Protein AF-A0A2D6A9I4-F1 (afdb_monomer)

Mean predicted aligned error: 6.44 Å

Sequence (160 aa):
MAIVLLAALHLPACEGSAQENLIALERSMMQVSSRTERSAPVIEVQHILVAVKSQRMQDGLSQQAAKALAADLLARIKDDGDFIALMKEHSKDPGSKNGGSYTMHDPKKGGEAPPGAQPRSGMVAAFGDVGWRLDVGDYGVSNYNQTSSPFGYHIIKRVR

Secondary structure (DSSP, 8-state):
------------HHHHHHHHHHHHHHHHHHHHHHSPPP--SEEEEEEEEEEBPSSS-TTPBPHHHHHHHHHHHHHHHHTT--HHHHHHHH---TTTTTT--EEEE-GGG-SPPPTTPEEGGGS-HHHHHHHTTSPTT-EEEEPPBTTTBTTEEEEEEE--

pLDDT: mean 90.09, std 14.27, range [38.88, 98.5]

Radius of gyration: 18.89 Å; Cα contacts (8 Å, |Δi|>4): 285; chains: 1; bounding box: 46×39×73 Å

Structure (mmCIF, N/CA/C/O backbone):
data_AF-A0A2D6A9I4-F1
#
_entry.id   AF-A0A2D6A9I4-F1
#
loop_
_atom_site.group_PDB
_atom_site.id
_atom_site.type_symbol
_atom_site.label_atom_id
_atom_site.label_alt_id
_atom_site.label_comp_id
_atom_site.label_asym_id
_atom_site.label_entity_id
_atom_site.label_seq_id
_atom_site.pdbx_PDB_ins_code
_atom_site.Cartn_x
_atom_site.Cartn_y
_atom_site.Cartn_z
_atom_site.occupancy
_atom_site.B_iso_or_equiv
_atom_site.auth_seq_id
_atom_site.auth_comp_id
_atom_site.auth_asym_id
_atom_site.auth_atom_id
_atom_site.pdbx_PDB_model_num
ATOM 1 N N . MET A 1 1 ? -26.844 -19.847 54.832 1.00 41.84 1 MET A N 1
ATOM 2 C CA . MET A 1 1 ? -25.910 -20.043 53.702 1.00 41.84 1 MET A CA 1
ATOM 3 C C . MET A 1 1 ? -26.462 -19.270 52.518 1.00 41.84 1 MET A C 1
ATOM 5 O O . MET A 1 1 ? -27.462 -19.691 51.956 1.00 41.84 1 MET A O 1
ATOM 9 N N . ALA A 1 2 ? -25.906 -18.094 52.227 1.00 38.88 2 ALA A N 1
ATOM 10 C CA . ALA A 1 2 ? -26.333 -17.280 51.093 1.00 38.88 2 ALA A CA 1
ATOM 11 C C . ALA A 1 2 ? -25.545 -17.717 49.853 1.00 38.88 2 ALA A C 1
ATOM 13 O O . ALA A 1 2 ? -24.317 -17.656 49.844 1.00 38.88 2 ALA A O 1
ATOM 14 N N . ILE A 1 3 ? -26.259 -18.212 48.844 1.00 43.94 3 ILE A N 1
ATOM 15 C CA . ILE A 1 3 ? -25.704 -18.563 47.537 1.00 43.94 3 ILE A CA 1
ATOM 16 C C . ILE A 1 3 ? -25.419 -17.248 46.809 1.00 43.94 3 ILE A C 1
ATOM 18 O O . ILE A 1 3 ? -26.337 -16.497 46.486 1.00 43.94 3 ILE A O 1
ATOM 22 N N . VAL A 1 4 ? -24.138 -16.955 46.594 1.00 43.75 4 VAL A N 1
ATOM 23 C CA . VAL A 1 4 ? -23.687 -15.838 45.760 1.00 43.75 4 VAL A CA 1
ATOM 24 C C . VAL A 1 4 ? -23.981 -16.203 44.308 1.00 43.75 4 VAL A C 1
ATOM 26 O O . VAL A 1 4 ? -23.386 -17.125 43.753 1.00 43.75 4 VAL A O 1
ATOM 29 N N . LEU A 1 5 ? -24.937 -15.492 43.712 1.00 41.81 5 LEU A N 1
ATOM 30 C CA . LEU A 1 5 ? -25.261 -15.572 42.295 1.00 41.81 5 LEU A CA 1
ATOM 31 C C . LEU A 1 5 ? -24.103 -14.935 41.512 1.00 41.81 5 LEU A C 1
ATOM 33 O O . LEU A 1 5 ? -23.926 -13.717 41.525 1.00 41.81 5 LEU A O 1
ATOM 37 N N . LEU A 1 6 ? -23.277 -15.765 40.876 1.00 45.59 6 LEU A N 1
ATOM 38 C CA . LEU A 1 6 ? -22.204 -15.310 40.000 1.00 45.59 6 LEU A CA 1
ATOM 39 C C . LEU A 1 6 ? -22.842 -14.783 38.705 1.00 45.59 6 LEU A C 1
ATOM 41 O O . LEU A 1 6 ? -23.232 -15.553 37.829 1.00 45.59 6 LEU A O 1
ATOM 45 N N . ALA A 1 7 ? -22.999 -13.465 38.604 1.00 44.62 7 ALA A N 1
ATOM 46 C CA . ALA A 1 7 ? -23.396 -12.808 37.368 1.00 44.62 7 ALA A CA 1
ATOM 47 C C . ALA A 1 7 ? -22.249 -12.938 36.352 1.00 44.62 7 ALA A C 1
ATOM 49 O O . ALA A 1 7 ? -21.259 -12.210 36.413 1.00 44.62 7 ALA A O 1
ATOM 50 N N . ALA A 1 8 ? -22.368 -13.894 35.430 1.00 49.00 8 ALA A N 1
ATOM 51 C CA . ALA A 1 8 ? -21.504 -13.981 34.263 1.00 49.00 8 ALA A CA 1
ATOM 52 C C . ALA A 1 8 ? -21.831 -12.811 33.323 1.00 49.00 8 ALA A C 1
ATOM 54 O O . ALA A 1 8 ? -22.769 -12.873 32.527 1.00 49.00 8 ALA A O 1
ATOM 55 N N . LEU A 1 9 ? -21.064 -11.727 33.447 1.00 45.19 9 LEU A N 1
ATOM 56 C CA . LEU A 1 9 ? -20.981 -10.665 32.448 1.00 45.19 9 LEU A CA 1
ATOM 57 C C . LEU A 1 9 ? -20.533 -11.295 31.120 1.00 45.19 9 LEU A C 1
ATOM 59 O O . LEU A 1 9 ? -19.358 -11.599 30.930 1.00 45.19 9 LEU A O 1
ATOM 63 N N . HIS A 1 10 ? -21.484 -11.529 30.215 1.00 48.41 10 HIS A N 1
ATOM 64 C CA . HIS A 1 10 ? -21.193 -11.784 28.809 1.00 48.41 10 HIS A CA 1
ATOM 65 C C . HIS A 1 10 ? -20.566 -10.515 28.225 1.00 48.41 10 HIS A C 1
ATOM 67 O O . HIS A 1 10 ? -21.255 -9.515 28.026 1.00 48.41 10 HIS A O 1
ATOM 73 N N . LEU A 1 11 ? -19.258 -10.555 27.972 1.00 53.94 11 LEU A N 1
ATOM 74 C CA . LEU A 1 11 ? -18.595 -9.572 27.122 1.00 53.94 11 LEU A CA 1
ATOM 75 C C . LEU A 1 11 ? -19.003 -9.826 25.658 1.00 53.94 11 LEU A C 1
ATOM 77 O O . LEU A 1 11 ? -19.136 -10.986 25.252 1.00 53.94 11 LEU A O 1
ATOM 81 N N . PRO A 1 12 ? -19.252 -8.774 24.866 1.00 50.09 12 PRO A N 1
ATOM 82 C CA . PRO A 1 12 ? -19.796 -8.897 23.523 1.00 50.09 12 PRO A CA 1
ATOM 83 C C . PRO A 1 12 ? -18.746 -9.482 22.572 1.00 50.09 12 PRO A C 1
ATOM 85 O O . PRO A 1 12 ? -17.621 -8.994 22.485 1.00 50.09 12 PRO A O 1
ATOM 88 N N . ALA A 1 13 ? -19.135 -10.481 21.779 1.00 55.75 13 ALA A N 1
ATOM 89 C CA . ALA A 1 13 ? -18.298 -11.089 20.738 1.00 55.75 13 ALA A CA 1
ATOM 90 C C . ALA A 1 13 ? -17.705 -10.072 19.727 1.00 55.75 13 ALA A C 1
ATOM 92 O O . ALA A 1 13 ? -16.713 -10.371 19.069 1.00 55.75 13 ALA A O 1
ATOM 93 N N . CYS A 1 14 ? -18.266 -8.857 19.635 1.00 53.09 14 CYS A N 1
ATOM 94 C CA . CYS A 1 14 ? -17.744 -7.762 18.810 1.00 53.09 14 CYS A CA 1
ATOM 95 C C . CYS A 1 14 ? -16.416 -7.161 19.303 1.00 53.09 14 CYS A C 1
ATOM 97 O O . CYS A 1 14 ? -15.646 -6.678 18.478 1.00 53.09 14 CYS A O 1
ATOM 99 N N . GLU A 1 15 ? -16.125 -7.165 20.609 1.00 59.41 15 GLU A N 1
ATOM 100 C CA . GLU A 1 15 ? -14.841 -6.639 21.108 1.00 59.41 15 GLU A CA 1
ATOM 101 C C . GLU A 1 15 ? -13.683 -7.609 20.819 1.00 59.41 15 GLU A C 1
ATOM 103 O O . GLU A 1 15 ? -12.555 -7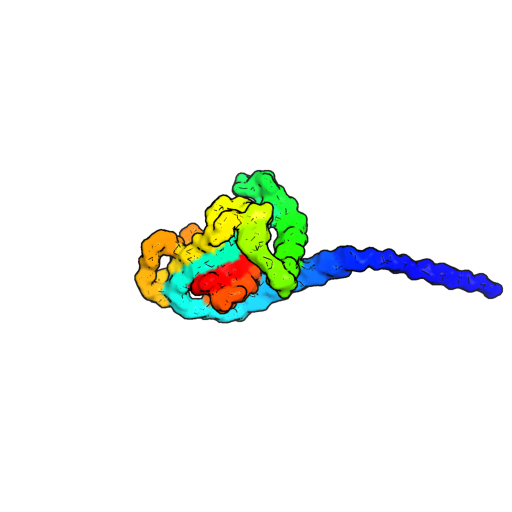.174 20.586 1.00 59.41 15 GLU A O 1
ATOM 108 N N . GLY A 1 16 ? -13.972 -8.916 20.754 1.00 70.38 16 GLY A N 1
ATOM 109 C CA . GLY A 1 16 ? -12.990 -9.955 20.434 1.00 70.38 16 GLY A CA 1
ATOM 110 C C . GLY A 1 16 ? -12.447 -9.837 19.009 1.00 70.38 16 GLY A C 1
ATOM 111 O O . GLY A 1 16 ? -11.235 -9.730 18.822 1.00 70.38 16 GLY A O 1
ATOM 112 N N . SER A 1 17 ? -13.332 -9.759 18.011 1.00 80.31 17 SER A N 1
ATOM 113 C CA . SER A 1 17 ? -12.922 -9.725 16.600 1.00 80.31 17 SER A CA 1
ATOM 114 C C . SER A 1 17 ? -12.158 -8.449 16.227 1.00 80.31 17 SER A C 1
ATOM 116 O O . SER A 1 17 ? -11.188 -8.498 15.471 1.00 80.31 17 SER A O 1
ATOM 118 N N . ALA A 1 18 ? -12.527 -7.298 16.797 1.00 87.69 18 ALA A N 1
ATOM 119 C CA . ALA A 1 18 ? -11.820 -6.040 16.559 1.00 87.69 18 ALA A CA 1
ATOM 120 C C . ALA A 1 18 ? -10.380 -6.073 17.104 1.00 87.69 18 ALA A C 1
ATOM 122 O O . ALA A 1 18 ? -9.442 -5.631 16.431 1.00 87.69 18 ALA A O 1
ATOM 123 N N . GLN A 1 19 ? -10.191 -6.627 18.306 1.00 89.94 19 GLN A N 1
ATOM 124 C CA . GLN A 1 19 ? -8.871 -6.775 18.916 1.00 89.94 19 GLN A CA 1
ATOM 125 C C . GLN A 1 19 ? -8.005 -7.778 18.138 1.00 89.94 19 GLN A C 1
ATOM 127 O O . GLN A 1 19 ? -6.826 -7.517 17.886 1.00 89.94 19 GLN A O 1
ATOM 132 N N . G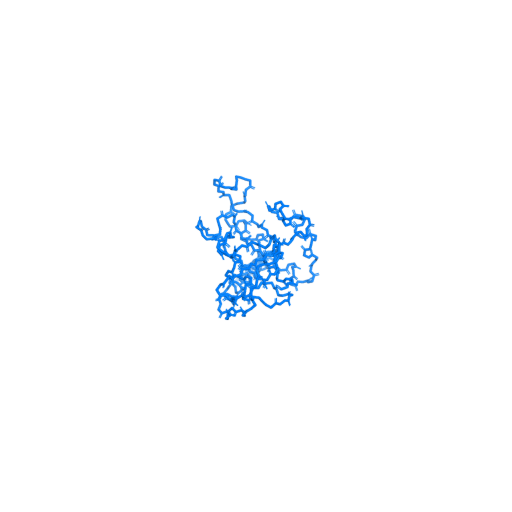LU A 1 20 ? -8.584 -8.901 17.711 1.00 93.81 20 GLU A N 1
ATOM 133 C CA . GLU A 1 20 ? -7.910 -9.907 16.885 1.00 93.81 20 GLU A CA 1
ATOM 134 C C . GLU A 1 20 ? -7.454 -9.335 15.540 1.00 93.81 20 GLU A C 1
ATOM 136 O O . GLU A 1 20 ? -6.305 -9.547 15.140 1.00 93.81 20 GLU A O 1
ATOM 141 N N . ASN A 1 21 ? -8.300 -8.536 14.883 1.00 96.38 21 ASN A N 1
ATOM 142 C CA . ASN A 1 21 ? -7.953 -7.855 13.638 1.00 96.38 21 ASN A CA 1
ATOM 143 C C . ASN A 1 21 ? -6.774 -6.893 13.833 1.00 96.38 21 ASN A C 1
ATOM 145 O O . ASN A 1 21 ? -5.855 -6.867 13.010 1.00 96.38 21 ASN A O 1
ATOM 149 N N . LEU A 1 22 ? -6.748 -6.132 14.933 1.00 96.50 22 LEU A N 1
ATOM 150 C CA . LEU A 1 22 ? -5.627 -5.241 15.256 1.00 96.50 22 LEU A CA 1
ATOM 151 C C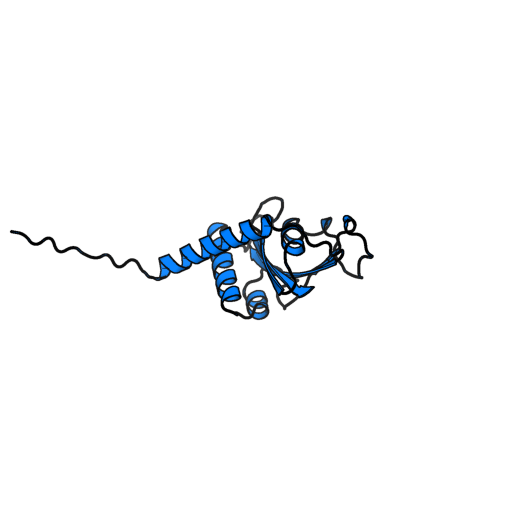 . LEU A 1 22 ? -4.318 -6.016 15.446 1.00 96.50 22 LEU A C 1
ATOM 153 O O . LEU A 1 22 ? -3.279 -5.628 14.911 1.00 96.50 22 LEU A O 1
ATOM 157 N N . ILE A 1 23 ? -4.369 -7.132 16.172 1.00 95.88 23 ILE A N 1
ATOM 158 C CA . ILE A 1 23 ? -3.208 -8.002 16.380 1.00 95.88 23 ILE A CA 1
ATOM 159 C C . ILE A 1 23 ? -2.744 -8.598 15.043 1.00 95.88 23 ILE A C 1
ATOM 161 O O . ILE A 1 23 ? -1.545 -8.648 14.758 1.00 95.88 23 ILE A O 1
ATOM 165 N N . ALA A 1 24 ? -3.674 -9.035 14.192 1.00 94.69 24 ALA A N 1
ATOM 166 C CA . ALA A 1 24 ? -3.369 -9.565 12.868 1.00 94.69 24 ALA A CA 1
ATOM 167 C C . ALA A 1 24 ? -2.735 -8.508 11.947 1.00 94.69 24 ALA A C 1
ATOM 169 O O . ALA A 1 24 ? -1.819 -8.836 11.187 1.00 94.69 24 ALA A O 1
ATOM 170 N N . LEU A 1 25 ? -3.184 -7.253 12.037 1.00 96.62 25 LEU A N 1
ATOM 171 C CA . LEU A 1 25 ? -2.599 -6.110 11.339 1.00 96.62 25 LEU A CA 1
ATOM 172 C C . LEU A 1 25 ? -1.135 -5.904 11.750 1.00 96.62 25 LEU A C 1
ATOM 174 O O . LEU A 1 25 ? -0.251 -5.861 10.895 1.00 96.62 25 LEU A O 1
ATOM 178 N N . GLU A 1 26 ? -0.865 -5.828 13.054 1.00 96.62 26 GLU A N 1
ATOM 179 C CA . GLU A 1 26 ? 0.488 -5.617 13.586 1.00 96.62 26 GLU A CA 1
ATOM 180 C C . GLU A 1 26 ? 1.434 -6.766 13.233 1.00 96.62 26 GLU A C 1
ATOM 182 O O . GLU A 1 26 ? 2.562 -6.533 12.789 1.00 96.62 26 GLU A O 1
ATOM 187 N N . ARG A 1 27 ? 0.963 -8.014 13.347 1.00 95.44 27 ARG A N 1
ATOM 188 C CA . ARG A 1 27 ? 1.730 -9.189 12.911 1.00 95.44 27 ARG A CA 1
ATOM 189 C C . ARG A 1 27 ? 2.047 -9.128 11.423 1.00 95.44 27 ARG A C 1
ATOM 191 O O . ARG A 1 27 ? 3.174 -9.430 11.048 1.00 95.44 27 ARG A O 1
ATOM 198 N N . SER A 1 28 ? 1.093 -8.719 10.586 1.00 94.62 28 SER A N 1
ATOM 199 C CA . SER A 1 28 ? 1.318 -8.580 9.144 1.00 94.62 28 SER A CA 1
ATOM 200 C C . SER A 1 28 ? 2.407 -7.552 8.839 1.00 94.62 28 SER A C 1
ATOM 202 O O . SER A 1 28 ? 3.283 -7.822 8.022 1.00 94.62 28 SER A O 1
ATOM 204 N N . MET A 1 29 ? 2.387 -6.396 9.512 1.00 95.38 29 MET A N 1
ATOM 205 C CA . MET A 1 29 ? 3.423 -5.366 9.363 1.00 95.38 29 MET A CA 1
ATOM 206 C C . MET A 1 29 ? 4.797 -5.905 9.777 1.00 95.38 29 MET A C 1
ATOM 208 O O . MET A 1 29 ? 5.770 -5.766 9.036 1.00 95.38 29 MET A O 1
ATOM 212 N N . MET A 1 30 ? 4.870 -6.576 10.931 1.00 95.12 30 MET A N 1
ATOM 213 C CA . MET A 1 30 ? 6.109 -7.163 11.442 1.00 95.12 30 MET A CA 1
ATOM 214 C C 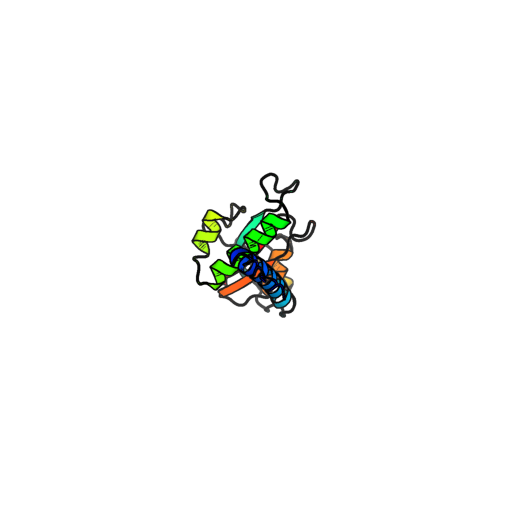. MET A 1 30 ? 6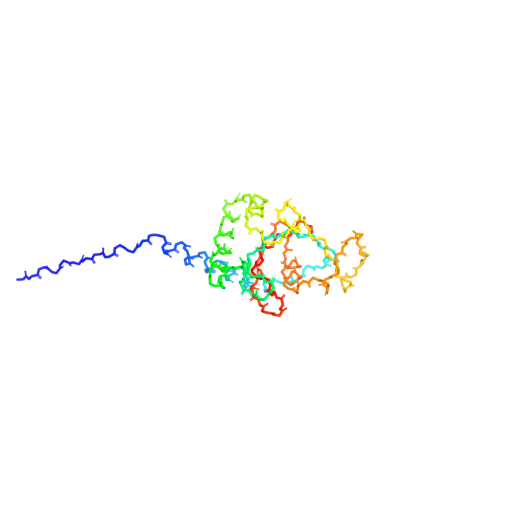.662 -8.236 10.498 1.00 95.12 30 MET A C 1
ATOM 216 O O . MET A 1 30 ? 7.833 -8.175 10.129 1.00 95.12 30 MET A O 1
ATOM 220 N N . GLN A 1 31 ? 5.822 -9.174 10.055 1.00 94.50 31 GLN A N 1
ATOM 221 C CA . GLN A 1 31 ? 6.212 -10.239 9.131 1.00 94.50 31 GLN A CA 1
ATOM 222 C C . GLN A 1 31 ? 6.715 -9.691 7.799 1.00 94.50 31 GLN A C 1
ATOM 224 O O . GLN A 1 31 ? 7.734 -10.155 7.304 1.00 94.50 31 GLN A O 1
ATOM 229 N N . VAL A 1 32 ? 6.034 -8.709 7.205 1.00 95.44 32 VAL A N 1
ATOM 230 C CA . VAL A 1 32 ? 6.479 -8.142 5.926 1.00 95.44 32 VAL A CA 1
ATOM 231 C C . VAL A 1 32 ? 7.787 -7.376 6.103 1.00 95.44 32 VAL A C 1
ATOM 233 O O . VAL A 1 32 ? 8.696 -7.553 5.299 1.00 95.44 32 VAL A O 1
ATOM 236 N N . SER A 1 33 ? 7.931 -6.596 7.179 1.00 92.69 33 SER A N 1
ATOM 237 C CA . SER A 1 33 ? 9.154 -5.827 7.451 1.00 92.69 33 SER A CA 1
ATOM 238 C C . SER A 1 33 ? 10.407 -6.695 7.642 1.00 92.69 33 SER A C 1
ATOM 240 O O . SER A 1 33 ? 11.513 -6.239 7.350 1.00 92.69 33 SER A O 1
ATOM 242 N N . SER A 1 34 ? 10.252 -7.952 8.073 1.00 94.94 34 SER A N 1
ATOM 243 C CA . SER A 1 34 ? 11.365 -8.886 8.281 1.00 94.94 34 SER A CA 1
ATOM 244 C C . SER A 1 34 ? 11.741 -9.708 7.043 1.00 94.94 34 SER A C 1
ATOM 246 O O . SER A 1 34 ? 12.827 -10.286 7.009 1.00 94.94 34 SER A O 1
ATOM 248 N N . ARG A 1 35 ? 10.901 -9.746 5.999 1.00 95.62 35 ARG A N 1
ATOM 249 C CA . ARG A 1 35 ? 11.198 -10.460 4.743 1.00 95.62 35 ARG A CA 1
ATOM 250 C C . ARG A 1 35 ? 12.307 -9.769 3.965 1.00 95.62 35 ARG A C 1
ATOM 252 O O . ARG A 1 35 ? 12.256 -8.560 3.791 1.00 95.62 35 ARG A O 1
ATOM 259 N N . THR A 1 36 ? 13.255 -10.508 3.404 1.00 96.06 36 THR A N 1
ATOM 260 C CA . THR A 1 36 ? 14.219 -9.943 2.447 1.00 96.06 36 THR A CA 1
ATOM 261 C C . THR A 1 36 ? 13.507 -9.407 1.207 1.00 96.06 36 THR A C 1
ATOM 263 O O . THR A 1 36 ? 12.586 -10.038 0.687 1.00 96.06 36 THR A O 1
ATOM 266 N N . GLU A 1 37 ? 13.956 -8.256 0.706 1.00 96.25 37 GLU A N 1
ATOM 267 C CA . GLU A 1 37 ? 13.439 -7.715 -0.547 1.00 96.25 37 GLU A CA 1
ATOM 268 C C . GLU A 1 37 ? 13.706 -8.654 -1.728 1.00 96.25 37 GLU A C 1
ATOM 270 O O . GLU A 1 37 ? 14.791 -9.215 -1.881 1.00 96.25 37 GLU A O 1
ATOM 275 N N . ARG A 1 38 ? 12.726 -8.758 -2.621 1.00 94.81 38 ARG A N 1
ATOM 276 C CA . ARG A 1 38 ? 12.857 -9.401 -3.922 1.00 94.81 38 ARG A CA 1
ATOM 277 C C . ARG A 1 38 ? 13.835 -8.602 -4.796 1.00 94.81 38 ARG A C 1
ATOM 279 O O . ARG A 1 38 ? 13.963 -7.379 -4.679 1.00 94.81 38 ARG A O 1
ATOM 286 N N . SER A 1 39 ? 14.539 -9.298 -5.685 1.00 93.81 39 SER A N 1
ATOM 287 C CA . SER A 1 39 ? 15.554 -8.714 -6.576 1.00 93.81 39 SER A CA 1
ATOM 288 C C . SER A 1 39 ? 14.974 -8.028 -7.817 1.00 93.81 39 SER A C 1
ATOM 290 O O . SER A 1 39 ? 15.732 -7.468 -8.601 1.00 93.81 39 SER A O 1
ATOM 292 N N . ALA A 1 40 ? 13.650 -8.055 -8.004 1.00 94.81 40 ALA A N 1
ATOM 293 C CA . ALA A 1 40 ? 12.994 -7.509 -9.188 1.00 94.81 40 ALA A CA 1
ATOM 294 C C . ALA A 1 40 ? 13.327 -6.015 -9.378 1.00 94.81 40 ALA A C 1
ATOM 296 O O . ALA A 1 40 ? 13.144 -5.243 -8.438 1.00 94.81 40 ALA A O 1
ATOM 297 N N . PRO A 1 41 ? 13.775 -5.575 -10.567 1.00 95.88 41 PRO A N 1
ATOM 298 C CA . PRO A 1 41 ? 14.077 -4.164 -10.812 1.00 95.88 41 PRO A CA 1
ATOM 299 C C . PRO A 1 41 ? 12.818 -3.298 -10.877 1.00 95.88 41 PRO A C 1
ATOM 301 O O . PRO A 1 41 ? 12.850 -2.110 -10.565 1.00 95.88 41 PRO A O 1
ATOM 304 N N . VAL A 1 42 ? 11.694 -3.903 -11.260 1.00 96.75 42 VAL A N 1
ATOM 305 C CA . VAL A 1 42 ? 10.396 -3.248 -11.380 1.00 96.75 42 VAL A CA 1
ATOM 306 C C . VAL A 1 42 ? 9.353 -4.102 -10.679 1.00 96.75 42 VAL A C 1
ATOM 308 O O . VAL A 1 42 ? 9.339 -5.319 -10.868 1.00 96.75 42 VAL A O 1
ATOM 311 N N . ILE A 1 43 ? 8.468 -3.459 -9.926 1.00 96.94 43 ILE A N 1
ATOM 312 C CA . ILE A 1 43 ? 7.262 -4.074 -9.371 1.00 96.94 43 ILE A CA 1
ATOM 313 C C . ILE A 1 43 ? 6.036 -3.256 -9.752 1.00 96.94 43 ILE A C 1
ATOM 315 O O 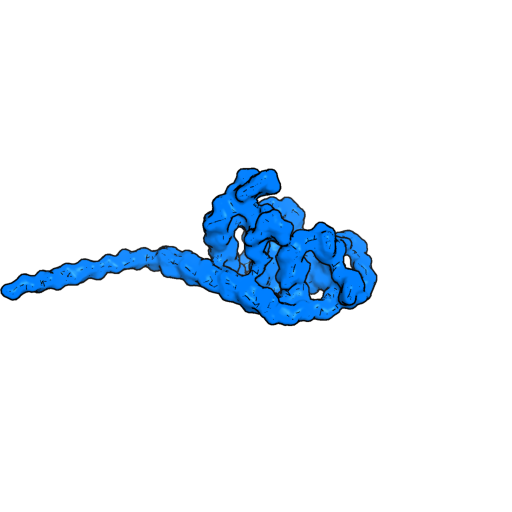. ILE A 1 43 ? 6.139 -2.078 -10.097 1.00 96.94 43 ILE A O 1
ATOM 319 N N . GLU A 1 44 ? 4.871 -3.875 -9.663 1.00 96.81 44 GLU A N 1
ATOM 320 C CA . GLU A 1 44 ? 3.597 -3.185 -9.796 1.00 96.81 44 GLU A CA 1
ATOM 321 C C . GLU A 1 44 ? 2.720 -3.501 -8.594 1.00 96.81 44 GLU A C 1
ATOM 323 O O . GLU A 1 44 ? 2.609 -4.655 -8.168 1.00 96.81 44 GLU A O 1
ATOM 328 N N . VAL A 1 45 ? 2.114 -2.464 -8.024 1.00 96.81 45 VAL A N 1
ATOM 329 C CA . VAL A 1 45 ? 1.321 -2.587 -6.805 1.00 96.81 45 VAL A CA 1
ATOM 330 C C . VAL A 1 45 ? -0.015 -1.874 -6.925 1.00 96.81 45 VAL A C 1
ATOM 332 O O . VAL A 1 45 ? -0.128 -0.822 -7.548 1.00 96.81 45 VAL A O 1
ATOM 335 N N . GLN A 1 46 ? -1.019 -2.431 -6.266 1.00 96.94 46 GLN A N 1
ATOM 336 C CA . GLN A 1 46 ? -2.286 -1.774 -5.971 1.00 96.94 46 GLN A CA 1
ATOM 337 C C . GLN A 1 46 ? -2.347 -1.503 -4.469 1.00 96.94 46 GLN A C 1
ATOM 339 O O . GLN A 1 46 ? -1.681 -2.186 -3.687 1.00 96.94 46 GLN A O 1
ATOM 344 N N . HIS A 1 47 ? -3.138 -0.523 -4.034 1.00 97.19 47 HIS A N 1
ATOM 345 C CA . HIS A 1 47 ? -3.300 -0.281 -2.600 1.00 97.19 47 HIS A CA 1
ATOM 346 C C . HIS A 1 47 ? -4.647 0.321 -2.222 1.00 97.19 47 HIS A C 1
ATOM 348 O O . HIS A 1 47 ? -5.334 0.921 -3.046 1.00 97.19 47 HIS A O 1
ATOM 354 N N . ILE A 1 48 ? -4.963 0.206 -0.935 1.00 97.75 48 ILE A N 1
ATOM 355 C CA . ILE A 1 48 ? -6.000 0.981 -0.260 1.00 97.75 48 ILE A CA 1
ATOM 356 C C . ILE A 1 48 ? -5.305 1.957 0.688 1.00 97.75 48 ILE A C 1
ATOM 358 O O . ILE A 1 48 ? -4.635 1.527 1.632 1.00 97.75 48 ILE A O 1
ATOM 362 N N . LEU A 1 49 ? -5.486 3.261 0.461 1.00 97.44 49 LEU A N 1
ATOM 363 C CA . LEU A 1 49 ? -5.068 4.295 1.407 1.00 97.44 49 LEU A CA 1
ATOM 364 C C . LEU A 1 49 ? -6.179 4.552 2.428 1.00 97.44 49 LEU A C 1
ATOM 366 O O . LEU A 1 49 ? -7.197 5.164 2.099 1.00 97.44 49 LEU A O 1
ATOM 370 N N . VAL A 1 50 ? -5.935 4.172 3.681 1.00 97.88 50 VAL A N 1
ATOM 371 C CA . VAL A 1 50 ? -6.749 4.585 4.828 1.00 97.88 50 VAL A CA 1
ATOM 372 C C . VAL A 1 50 ? -6.122 5.828 5.454 1.00 97.88 50 VAL A C 1
ATOM 374 O O . VAL A 1 50 ? -5.128 5.750 6.181 1.00 97.88 50 VAL A O 1
ATOM 377 N N . ALA A 1 51 ? -6.693 6.991 5.142 1.00 97.50 51 ALA A N 1
ATOM 378 C CA . ALA A 1 51 ? -6.101 8.275 5.494 1.00 97.50 51 ALA A CA 1
ATOM 379 C C . ALA A 1 51 ? -6.175 8.597 6.993 1.00 97.50 51 ALA A C 1
ATOM 381 O O . ALA A 1 51 ? -7.229 8.475 7.623 1.00 97.50 51 ALA A O 1
ATOM 382 N N . VAL A 1 52 ? -5.068 9.108 7.533 1.00 98.12 52 VAL A N 1
ATOM 383 C CA . VAL A 1 52 ? -4.989 9.679 8.884 1.00 98.12 52 VAL A CA 1
ATOM 384 C C . VAL A 1 52 ? -5.069 11.198 8.793 1.00 98.12 52 VAL A C 1
ATOM 386 O O . VAL A 1 52 ? -4.357 11.814 8.000 1.00 98.12 52 VAL A O 1
ATOM 389 N N . LYS A 1 53 ? -5.910 11.809 9.632 1.00 97.38 53 LYS A N 1
ATOM 390 C CA . LYS A 1 53 ? -6.112 13.255 9.696 1.00 97.38 53 LYS A CA 1
ATOM 391 C C . LYS A 1 53 ? -4.783 13.965 9.933 1.00 97.38 53 LYS A C 1
ATOM 393 O O . LYS A 1 53 ? -4.121 13.751 10.945 1.00 97.38 53 LYS A O 1
ATOM 398 N N . SER A 1 54 ? -4.409 14.826 8.997 1.00 94.25 54 SER A N 1
ATOM 399 C CA . SER A 1 54 ? -3.183 15.623 9.040 1.00 94.25 54 SER A CA 1
ATOM 400 C C . SER A 1 54 ? -3.335 16.878 8.180 1.00 94.25 54 SER A C 1
ATOM 402 O O . SER A 1 54 ? -4.342 17.046 7.494 1.00 94.25 54 SER A O 1
ATOM 404 N N . GLN A 1 55 ? -2.318 17.745 8.151 1.00 91.12 55 GLN A N 1
ATOM 405 C CA . GLN A 1 55 ? -2.293 18.881 7.217 1.00 91.12 55 GLN A CA 1
ATOM 406 C C . GLN A 1 55 ? -2.406 18.439 5.747 1.00 91.12 55 GLN A C 1
ATOM 408 O O . GLN A 1 55 ? -2.965 19.165 4.931 1.00 91.12 55 GLN A O 1
ATOM 413 N N . ARG A 1 56 ? -1.893 17.243 5.418 1.00 88.38 56 ARG A N 1
ATOM 414 C CA . ARG A 1 56 ? -1.930 16.670 4.064 1.00 88.38 56 ARG A CA 1
ATOM 415 C C . ARG A 1 56 ? -3.242 15.949 3.758 1.00 88.38 56 ARG A C 1
ATOM 417 O O . ARG A 1 56 ? -3.613 15.864 2.598 1.00 88.38 56 ARG A O 1
ATOM 424 N N . MET A 1 57 ? -3.930 15.454 4.788 1.00 93.38 57 MET A N 1
ATOM 425 C CA . MET A 1 57 ? -5.172 14.682 4.687 1.00 93.38 57 MET A CA 1
ATOM 426 C C . MET A 1 57 ? -6.207 15.244 5.663 1.00 93.38 57 MET A C 1
ATOM 428 O O . MET A 1 57 ? -6.422 14.699 6.746 1.00 93.38 57 MET A O 1
ATOM 432 N N . GLN A 1 58 ? -6.827 16.371 5.316 1.00 93.38 58 GLN A N 1
ATOM 433 C CA . GLN A 1 58 ? -7.749 17.067 6.224 1.00 93.38 58 GLN A CA 1
ATOM 434 C C . GLN A 1 58 ? -9.035 16.265 6.494 1.00 93.38 58 GLN A C 1
ATOM 436 O O . GLN A 1 58 ? -9.606 16.358 7.581 1.00 93.38 58 GLN A O 1
ATOM 441 N N . ASP A 1 59 ? -9.458 15.438 5.536 1.00 92.94 59 ASP A N 1
ATOM 442 C CA . ASP A 1 59 ? -10.635 14.564 5.607 1.00 92.94 59 ASP A CA 1
ATOM 443 C C . ASP A 1 59 ? -10.323 13.159 6.164 1.00 92.94 59 ASP A C 1
ATOM 445 O O . ASP A 1 59 ? -11.174 12.268 6.123 1.00 92.94 59 ASP A O 1
ATOM 449 N N . GLY A 1 60 ? -9.104 12.948 6.672 1.00 96.69 60 GLY A N 1
ATOM 450 C CA . GLY A 1 60 ? -8.680 11.680 7.258 1.00 96.69 60 GLY A CA 1
ATOM 451 C C . GLY A 1 60 ? -9.363 11.358 8.593 1.00 96.69 60 GLY A C 1
ATOM 452 O O . GLY A 1 60 ? -9.951 12.216 9.260 1.00 96.69 60 GLY A O 1
ATOM 453 N N . LEU A 1 61 ? -9.242 10.098 9.008 1.00 98.12 61 LEU A N 1
ATOM 454 C CA . LEU A 1 61 ? -9.721 9.596 10.297 1.00 98.12 61 LEU A CA 1
ATOM 455 C C . LEU A 1 61 ? -8.730 9.926 11.424 1.00 98.12 61 LEU A C 1
ATOM 457 O O . LEU A 1 61 ? -7.579 10.276 11.171 1.00 98.12 61 LEU A O 1
ATOM 461 N N . SER A 1 62 ? -9.126 9.769 12.692 1.00 97.75 62 SER A N 1
ATOM 462 C CA . SER A 1 62 ? -8.122 9.718 13.767 1.00 97.75 62 SER A CA 1
ATOM 463 C C . SER A 1 62 ? -7.155 8.554 13.516 1.00 97.75 62 SER A C 1
ATOM 465 O O . SER A 1 62 ? -7.531 7.563 12.891 1.00 97.75 62 SER A O 1
ATOM 467 N N . GLN A 1 63 ? -5.918 8.632 14.012 1.00 96.81 63 GLN A N 1
ATOM 468 C CA . GLN A 1 63 ? -4.952 7.543 13.824 1.00 96.81 63 GLN A CA 1
ATOM 469 C C . GLN A 1 63 ? -5.493 6.198 14.338 1.00 96.81 63 GLN A C 1
ATOM 471 O O . GLN A 1 63 ? -5.319 5.176 13.680 1.00 96.81 63 GLN A O 1
ATOM 476 N N . GLN A 1 64 ? -6.196 6.202 15.475 1.00 96.69 64 GLN A N 1
ATOM 477 C CA . GLN A 1 64 ? -6.827 5.006 16.034 1.00 96.69 64 GLN A CA 1
ATOM 478 C C . GLN A 1 64 ? -7.927 4.454 15.116 1.00 96.69 64 GLN A C 1
ATOM 480 O O . GLN A 1 64 ? -7.923 3.262 14.820 1.00 96.69 64 GLN A O 1
ATOM 485 N N . ALA A 1 65 ? -8.826 5.310 14.619 1.00 97.88 65 ALA A N 1
ATOM 486 C CA . ALA A 1 65 ? -9.902 4.888 13.723 1.00 97.88 65 ALA A CA 1
ATOM 487 C C . ALA A 1 65 ? -9.368 4.420 12.359 1.00 97.88 65 ALA A C 1
ATOM 489 O O . ALA A 1 65 ? -9.846 3.429 11.817 1.00 97.88 65 ALA A O 1
ATOM 490 N N . ALA A 1 66 ? -8.334 5.079 11.831 1.00 98.38 66 ALA A N 1
ATOM 491 C CA . ALA A 1 66 ? -7.648 4.659 10.614 1.00 98.38 66 ALA A CA 1
ATOM 492 C C . ALA A 1 66 ? -6.991 3.283 10.778 1.00 98.38 66 ALA A C 1
ATOM 494 O O . ALA A 1 66 ? -7.115 2.432 9.903 1.00 98.38 66 ALA A O 1
ATOM 495 N N . LYS A 1 67 ? -6.325 3.039 11.915 1.00 98.06 67 LYS A N 1
ATOM 496 C CA . LYS A 1 67 ? -5.715 1.739 12.215 1.00 98.06 67 LYS A CA 1
ATOM 497 C C . LYS A 1 67 ? -6.769 0.640 12.333 1.00 98.06 67 LYS A C 1
ATOM 499 O O . LYS A 1 67 ? -6.574 -0.438 11.783 1.00 98.06 67 LYS A O 1
ATOM 504 N N . ALA A 1 68 ? -7.881 0.919 13.014 1.00 98.00 68 ALA A N 1
ATOM 505 C CA . ALA A 1 68 ? -8.993 -0.019 13.138 1.00 98.00 68 ALA A CA 1
ATOM 506 C C . ALA A 1 68 ? -9.614 -0.352 11.773 1.00 98.00 68 ALA A C 1
ATOM 508 O O . ALA A 1 68 ? -9.793 -1.524 11.460 1.00 98.00 68 ALA A O 1
ATOM 509 N N . LEU A 1 69 ? -9.846 0.652 10.920 1.00 98.31 69 LEU A N 1
ATOM 510 C CA . LEU A 1 69 ? -10.340 0.423 9.562 1.00 98.31 69 LEU A CA 1
ATOM 511 C C . LEU A 1 69 ? -9.330 -0.363 8.711 1.00 98.31 69 LEU A C 1
ATOM 513 O O . LEU A 1 69 ? -9.717 -1.272 7.990 1.00 98.31 69 LEU A O 1
ATOM 517 N N . ALA A 1 70 ? -8.031 -0.073 8.811 1.00 98.50 70 ALA A N 1
ATOM 518 C CA . ALA A 1 70 ? -7.012 -0.848 8.103 1.00 98.50 70 ALA A CA 1
ATOM 519 C C . ALA A 1 70 ? -6.970 -2.319 8.562 1.00 98.50 70 ALA A C 1
ATOM 521 O O . ALA A 1 70 ? -6.767 -3.213 7.742 1.00 98.50 70 ALA A O 1
ATOM 522 N N . ALA A 1 71 ? -7.177 -2.572 9.857 1.00 98.38 71 ALA A N 1
ATOM 523 C CA . ALA A 1 71 ? -7.268 -3.918 10.411 1.00 98.38 71 ALA A CA 1
ATOM 524 C C . ALA A 1 71 ? -8.494 -4.679 9.885 1.00 98.38 71 ALA A C 1
ATOM 526 O O . ALA A 1 71 ? -8.356 -5.820 9.449 1.00 98.38 71 ALA A O 1
ATOM 527 N N . ASP A 1 72 ? -9.662 -4.034 9.877 1.00 98.25 72 ASP A N 1
ATOM 528 C CA . ASP A 1 72 ? -10.902 -4.597 9.331 1.00 98.2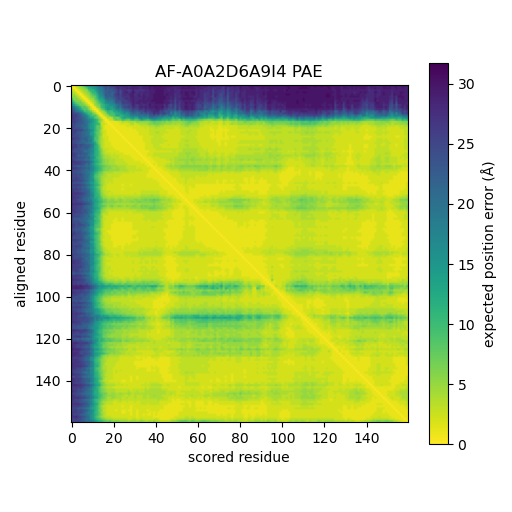5 72 ASP A CA 1
ATOM 529 C C . ASP A 1 72 ? -10.776 -4.926 7.837 1.00 98.25 72 ASP A C 1
ATOM 531 O O . ASP A 1 72 ? -11.056 -6.043 7.406 1.00 98.25 72 ASP A O 1
ATOM 535 N N . LEU A 1 73 ? -10.252 -3.991 7.042 1.00 98.25 73 LEU A N 1
ATOM 536 C CA . LEU A 1 73 ? -10.046 -4.205 5.611 1.00 98.25 73 LEU A CA 1
ATOM 537 C C . LEU A 1 73 ? -9.061 -5.342 5.336 1.00 98.25 73 LEU A C 1
ATOM 539 O O . LEU A 1 73 ? -9.301 -6.146 4.440 1.00 98.25 73 LEU A O 1
ATOM 543 N N . LEU A 1 74 ? -7.976 -5.453 6.112 1.00 98.06 74 LEU A N 1
ATOM 544 C CA . LEU A 1 74 ? -7.052 -6.580 5.992 1.00 98.06 74 LEU A CA 1
ATOM 545 C C . LEU A 1 74 ? -7.739 -7.913 6.319 1.00 98.06 74 LEU A C 1
ATOM 547 O O . LEU A 1 74 ? -7.447 -8.910 5.662 1.00 98.06 74 LEU A O 1
ATOM 551 N N . ALA A 1 75 ? -8.631 -7.944 7.312 1.00 97.56 75 ALA A N 1
ATOM 552 C CA . ALA A 1 75 ? -9.404 -9.138 7.640 1.00 97.56 75 ALA A CA 1
ATOM 553 C C . ALA A 1 75 ? -10.340 -9.530 6.486 1.00 97.56 75 ALA A C 1
ATOM 555 O O . ALA A 1 75 ? -10.295 -10.672 6.044 1.00 97.56 75 ALA A O 1
ATOM 556 N N . ARG A 1 76 ? -11.081 -8.569 5.915 1.00 97.75 76 ARG A N 1
ATOM 557 C CA . ARG A 1 76 ? -11.943 -8.790 4.737 1.00 97.75 76 ARG A CA 1
ATOM 558 C C . ARG A 1 76 ? -11.160 -9.304 3.529 1.00 97.75 76 ARG A C 1
ATOM 560 O O . ARG A 1 76 ? -11.636 -10.177 2.824 1.00 97.75 76 ARG A O 1
ATOM 567 N N . ILE A 1 77 ? -9.951 -8.792 3.298 1.00 97.31 77 ILE A N 1
ATOM 568 C CA . ILE A 1 77 ? -9.071 -9.259 2.212 1.00 97.31 77 ILE A CA 1
ATOM 569 C C . ILE A 1 77 ? -8.612 -10.701 2.438 1.00 97.31 77 ILE A C 1
ATOM 571 O O . ILE A 1 77 ? -8.500 -11.463 1.485 1.00 97.31 77 ILE A O 1
ATOM 575 N N . LYS A 1 78 ? -8.319 -11.071 3.689 1.00 94.88 78 LYS A N 1
ATOM 576 C CA . LYS A 1 78 ? -7.914 -12.438 4.050 1.00 94.88 78 LYS A CA 1
ATOM 577 C C . LYS A 1 78 ? -9.067 -13.438 3.985 1.00 94.88 78 LYS A C 1
ATOM 579 O O . LYS A 1 78 ? -8.798 -14.624 3.854 1.00 94.88 78 LYS A O 1
ATOM 584 N N . ASP A 1 79 ? -10.301 -12.956 4.065 1.00 96.25 79 ASP A N 1
ATOM 585 C CA . ASP A 1 79 ? -11.538 -13.722 3.884 1.00 96.25 79 ASP A CA 1
ATOM 586 C C . ASP A 1 79 ? -12.029 -13.662 2.421 1.00 96.25 79 ASP A C 1
ATOM 588 O O . ASP A 1 79 ? -13.218 -13.529 2.147 1.00 96.25 79 ASP A O 1
ATOM 592 N N . ASP A 1 80 ? -11.085 -13.664 1.470 1.00 95.19 80 ASP A N 1
ATOM 593 C CA . ASP A 1 80 ? -11.322 -13.634 0.017 1.00 95.19 80 ASP A CA 1
ATOM 594 C C . ASP A 1 80 ? -12.169 -12.448 -0.500 1.00 95.19 80 ASP A C 1
ATOM 596 O O . ASP A 1 80 ? -12.758 -12.496 -1.584 1.00 95.19 80 ASP A O 1
ATOM 600 N N . GLY A 1 81 ? -12.214 -11.336 0.239 1.00 95.75 81 GLY A N 1
ATOM 601 C CA . GLY A 1 81 ? -12.921 -10.125 -0.171 1.00 95.75 81 GLY A CA 1
ATOM 602 C C . GLY A 1 81 ? -12.362 -9.487 -1.451 1.00 95.75 81 GLY A C 1
ATOM 603 O O . GLY A 1 81 ? -11.151 -9.449 -1.686 1.00 95.75 81 GLY A O 1
ATOM 604 N N . ASP A 1 82 ? -13.249 -8.910 -2.271 1.00 96.88 82 ASP A N 1
ATOM 605 C CA . ASP A 1 82 ? -12.880 -8.238 -3.524 1.00 96.88 82 ASP A CA 1
ATOM 606 C C . ASP A 1 82 ? -12.055 -6.970 -3.261 1.00 96.88 82 ASP A C 1
ATOM 608 O O . ASP A 1 82 ? -12.572 -5.903 -2.918 1.00 96.88 82 ASP A O 1
ATOM 612 N N . PHE A 1 83 ? -10.744 -7.080 -3.472 1.00 96.69 83 PHE A N 1
ATOM 613 C CA . PHE A 1 83 ? -9.807 -5.986 -3.246 1.00 96.69 83 PHE A CA 1
ATOM 614 C C . PHE A 1 83 ? -10.118 -4.736 -4.081 1.00 96.69 83 PHE A C 1
ATOM 616 O O . PHE A 1 83 ? -9.967 -3.625 -3.578 1.00 96.69 83 PHE A O 1
ATOM 623 N N . ILE A 1 84 ? -10.592 -4.881 -5.323 1.00 96.00 84 ILE A N 1
ATOM 624 C CA . ILE A 1 84 ? -10.901 -3.737 -6.192 1.00 96.00 84 ILE A CA 1
ATOM 625 C C . ILE A 1 84 ? -12.153 -3.013 -5.693 1.00 96.00 84 ILE A C 1
ATOM 627 O O . ILE A 1 84 ? -12.181 -1.778 -5.666 1.00 96.00 84 ILE A O 1
ATOM 631 N N . ALA A 1 85 ? -13.166 -3.756 -5.244 1.00 97.12 85 ALA A N 1
ATOM 632 C CA . ALA A 1 85 ? -14.341 -3.166 -4.608 1.00 97.12 85 ALA A CA 1
ATOM 633 C C . ALA A 1 85 ? -13.953 -2.387 -3.339 1.00 97.12 85 ALA A C 1
ATOM 635 O O . ALA A 1 85 ? -14.350 -1.231 -3.178 1.00 97.12 85 ALA A O 1
ATOM 636 N N . LEU A 1 86 ? -13.094 -2.970 -2.494 1.00 97.06 86 LEU A N 1
ATOM 637 C CA . LEU A 1 86 ? -12.584 -2.316 -1.285 1.00 97.06 86 LEU A CA 1
ATOM 638 C C . LEU A 1 86 ? -11.768 -1.055 -1.599 1.00 97.06 86 LEU A C 1
ATOM 640 O O . LEU A 1 86 ? -11.904 -0.045 -0.909 1.00 97.06 86 LEU A O 1
ATOM 644 N N . MET A 1 87 ? -10.946 -1.077 -2.652 1.00 96.38 87 MET A N 1
ATOM 645 C CA . MET A 1 87 ? -10.216 0.103 -3.128 1.00 96.38 87 MET A CA 1
ATOM 646 C C . MET A 1 87 ? -11.172 1.226 -3.524 1.00 96.38 87 MET A C 1
ATOM 648 O O . MET A 1 87 ? -10.988 2.367 -3.094 1.00 96.38 87 MET A O 1
ATOM 652 N N . LYS A 1 88 ? -12.217 0.903 -4.289 1.00 96.25 88 LYS A N 1
ATOM 653 C CA . LYS A 1 88 ? -13.218 1.871 -4.750 1.00 96.25 88 LYS A CA 1
ATOM 654 C C . LYS A 1 88 ? -14.001 2.496 -3.609 1.00 96.25 88 LYS A C 1
ATOM 656 O O . LYS A 1 88 ? -14.278 3.698 -3.643 1.00 96.25 88 LYS A O 1
ATOM 661 N N . GLU A 1 89 ? -14.346 1.697 -2.612 1.00 96.25 89 GLU A N 1
ATOM 662 C CA . GLU A 1 89 ? -15.128 2.139 -1.466 1.00 96.25 89 GLU A CA 1
ATOM 663 C C . GLU A 1 89 ? -14.285 2.949 -0.471 1.00 96.25 89 GLU A C 1
ATOM 665 O O . GLU A 1 89 ? -14.697 4.029 -0.041 1.00 96.25 89 GLU A O 1
ATOM 670 N N . HIS A 1 90 ? -13.082 2.472 -0.140 1.00 96.38 90 HIS A N 1
ATOM 671 C CA . HIS A 1 90 ? -12.347 2.951 1.032 1.00 96.38 90 HIS A CA 1
ATOM 672 C C . HIS A 1 90 ? -11.077 3.750 0.724 1.00 96.38 90 HIS A C 1
ATOM 674 O O . HIS A 1 90 ? -10.642 4.519 1.584 1.00 96.38 90 HIS A O 1
ATOM 680 N N . SER A 1 91 ? -10.471 3.615 -0.463 1.00 96.94 91 SER A N 1
ATOM 681 C CA . SER A 1 91 ? -9.208 4.307 -0.748 1.00 96.94 91 SER A CA 1
ATOM 682 C C . SER A 1 91 ? -9.408 5.820 -0.847 1.00 96.94 91 SER A C 1
ATOM 684 O O . SER A 1 91 ? -10.269 6.327 -1.578 1.00 96.94 91 SER A O 1
ATOM 686 N N . LYS A 1 92 ? -8.568 6.556 -0.115 1.00 95.81 92 LYS A N 1
ATOM 687 C CA . LYS A 1 92 ? -8.453 8.021 -0.183 1.00 95.81 92 LYS A CA 1
ATOM 688 C C . LYS A 1 92 ? -7.421 8.506 -1.195 1.00 95.81 92 LYS A C 1
ATOM 690 O O . LYS A 1 92 ? -7.216 9.708 -1.315 1.00 95.81 92 LYS A O 1
ATOM 695 N N . ASP A 1 93 ? -6.795 7.592 -1.924 1.00 93.00 93 ASP A N 1
ATOM 696 C CA . ASP A 1 93 ? -5.909 7.925 -3.029 1.00 93.00 93 ASP A CA 1
ATOM 697 C C . ASP A 1 93 ? -6.679 7.867 -4.366 1.00 93.00 93 ASP A C 1
ATOM 699 O O . ASP A 1 93 ? -7.094 6.780 -4.780 1.00 93.00 93 ASP A O 1
ATOM 703 N N . PRO A 1 94 ? -6.872 9.003 -5.066 1.00 89.00 94 PRO A N 1
ATOM 704 C CA . PRO A 1 94 ? -7.596 9.041 -6.335 1.00 89.00 94 PRO A CA 1
ATOM 705 C C . PRO A 1 94 ? -6.985 8.158 -7.428 1.00 89.00 94 PRO A C 1
ATOM 707 O O . PRO A 1 94 ? -7.729 7.661 -8.272 1.00 89.00 94 PRO A O 1
ATOM 710 N N . GLY A 1 95 ? -5.659 7.963 -7.422 1.00 85.00 95 GLY A N 1
ATOM 711 C CA . GLY A 1 95 ? -4.964 7.199 -8.460 1.00 85.00 95 GLY A CA 1
ATOM 712 C C . GLY A 1 95 ? -5.236 5.698 -8.377 1.00 85.00 95 GLY A C 1
ATOM 713 O O . GLY A 1 95 ? -5.431 5.051 -9.401 1.00 85.00 95 GLY A O 1
ATOM 714 N N . SER A 1 96 ? -5.334 5.151 -7.166 1.00 80.31 96 SER A N 1
ATOM 715 C CA . SER A 1 96 ? -5.674 3.740 -6.946 1.00 80.31 96 SER A CA 1
ATOM 716 C C . SER A 1 96 ? -7.169 3.451 -6.872 1.00 80.31 96 SER A C 1
ATOM 718 O O . SER A 1 96 ? -7.577 2.340 -7.194 1.00 80.31 96 SER A O 1
ATOM 720 N N . LYS A 1 97 ? -8.007 4.421 -6.482 1.00 83.44 97 LYS A N 1
ATOM 721 C CA . LYS A 1 97 ? -9.414 4.186 -6.111 1.00 83.44 97 LYS A CA 1
ATOM 722 C C . LYS A 1 97 ? -10.211 3.339 -7.112 1.00 83.44 97 LYS A C 1
ATOM 724 O O . LYS A 1 97 ? -10.986 2.492 -6.701 1.00 83.44 97 LYS A O 1
ATOM 729 N N . ASN A 1 98 ? -10.003 3.498 -8.418 1.00 88.88 98 ASN A N 1
ATOM 730 C CA . ASN A 1 98 ? -10.739 2.740 -9.441 1.00 88.88 98 ASN A CA 1
ATOM 731 C C . ASN A 1 98 ? -9.978 1.506 -9.966 1.00 88.88 98 ASN A C 1
ATOM 733 O O . ASN A 1 98 ? -10.049 1.199 -11.152 1.00 88.88 98 ASN A O 1
ATOM 737 N N . GLY A 1 99 ? -9.231 0.819 -9.096 1.00 88.31 99 GLY A N 1
ATOM 738 C CA . GLY A 1 99 ? -8.416 -0.348 -9.462 1.00 88.31 99 GLY A CA 1
ATOM 739 C C . GLY A 1 99 ? -7.053 0.001 -10.064 1.00 88.31 99 GLY A C 1
ATOM 740 O O . GLY A 1 99 ? -6.377 -0.873 -10.608 1.00 88.31 99 GLY A O 1
ATOM 741 N N . GLY A 1 100 ? -6.647 1.270 -9.968 1.00 92.88 100 GLY A N 1
ATOM 742 C CA . GLY A 1 100 ? -5.366 1.740 -10.478 1.00 92.88 100 GLY A CA 1
ATOM 743 C C . GLY A 1 100 ? -4.185 1.117 -9.738 1.00 92.88 100 GLY A C 1
ATOM 744 O O . GLY A 1 100 ? -4.261 0.796 -8.547 1.00 92.88 100 GLY A O 1
ATOM 745 N N . SER A 1 101 ? -3.085 0.957 -10.464 1.00 94.81 101 SER A N 1
ATOM 746 C CA . SER A 1 101 ? -1.825 0.425 -9.964 1.00 94.81 101 SER A CA 1
ATOM 747 C C . SER A 1 101 ? -0.688 1.427 -10.164 1.00 94.81 101 SER A C 1
ATOM 749 O O . SER A 1 101 ? -0.742 2.322 -11.010 1.00 94.81 101 SER A O 1
ATOM 751 N N . TYR A 1 102 ? 0.366 1.264 -9.372 1.00 94.94 102 TYR A N 1
ATOM 752 C CA . TYR A 1 102 ? 1.611 2.002 -9.504 1.00 94.94 102 TYR A CA 1
ATOM 753 C C . TYR A 1 102 ? 2.716 1.044 -9.913 1.00 94.94 102 TYR A C 1
ATOM 755 O O . TYR A 1 102 ? 3.064 0.124 -9.171 1.00 94.94 102 TYR A O 1
ATOM 763 N N . THR A 1 103 ? 3.296 1.290 -11.085 1.00 96.25 103 THR A N 1
ATOM 764 C CA . THR A 1 103 ? 4.547 0.646 -11.480 1.00 96.25 103 THR A CA 1
ATOM 765 C C . THR A 1 103 ? 5.702 1.419 -10.861 1.00 96.25 103 THR A C 1
ATOM 767 O O . THR A 1 103 ? 5.815 2.627 -11.068 1.00 96.25 103 THR A O 1
ATOM 770 N N . MET A 1 104 ? 6.558 0.733 -10.107 1.00 96.12 104 MET A N 1
ATOM 771 C CA . MET A 1 104 ? 7.732 1.321 -9.468 1.00 96.12 104 MET A CA 1
ATOM 772 C C . MET A 1 104 ? 9.010 0.645 -9.952 1.00 96.12 104 MET A C 1
ATOM 774 O 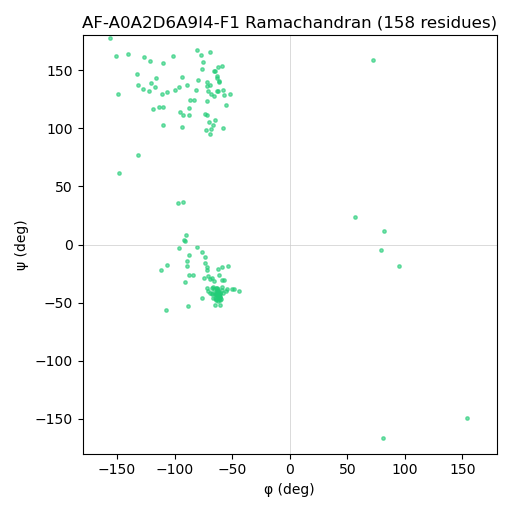O . MET A 1 104 ? 9.059 -0.578 -10.063 1.00 96.12 104 MET A O 1
ATOM 778 N N . HIS A 1 105 ? 10.054 1.436 -10.188 1.00 96.94 105 HIS A N 1
ATOM 779 C CA . HIS A 1 105 ? 11.388 0.970 -10.578 1.00 96.94 105 HIS A CA 1
ATOM 780 C C . HIS A 1 105 ? 12.425 1.339 -9.515 1.00 96.94 105 HIS A C 1
ATOM 782 O O . HIS A 1 105 ? 12.435 2.461 -9.004 1.00 96.94 105 HIS A O 1
ATOM 788 N N . ASP A 1 106 ? 13.300 0.394 -9.178 1.00 96.00 106 ASP A N 1
ATOM 789 C CA . ASP A 1 106 ? 14.457 0.630 -8.318 1.00 96.00 106 ASP A CA 1
ATOM 790 C C . ASP A 1 106 ? 15.742 0.540 -9.157 1.00 96.00 106 ASP A C 1
ATOM 792 O O . ASP A 1 106 ? 16.206 -0.568 -9.447 1.00 96.00 106 ASP A O 1
ATOM 796 N N . PRO A 1 107 ? 16.366 1.677 -9.520 1.00 91.62 107 PRO A N 1
ATOM 797 C CA . PRO A 1 107 ? 17.561 1.674 -10.360 1.00 91.62 107 PRO A CA 1
ATOM 798 C C . PRO A 1 107 ? 18.745 0.955 -9.705 1.00 91.62 107 PRO A C 1
ATOM 800 O O . PRO A 1 107 ? 19.642 0.492 -10.406 1.00 91.62 107 PRO A O 1
ATOM 803 N N . LYS A 1 108 ? 18.754 0.800 -8.372 1.00 92.94 108 LYS A N 1
ATOM 804 C CA . LYS A 1 108 ? 19.809 0.057 -7.665 1.00 92.94 108 LYS A CA 1
ATOM 805 C C . LYS A 1 108 ? 19.720 -1.451 -7.899 1.00 92.94 108 LYS A C 1
ATOM 807 O O . LYS A 1 108 ? 20.707 -2.149 -7.689 1.00 92.94 108 LYS A O 1
ATOM 812 N N . LYS A 1 109 ? 18.558 -1.953 -8.327 1.00 92.81 109 LYS A N 1
ATOM 813 C CA . LYS A 1 109 ? 18.335 -3.362 -8.684 1.00 92.81 109 LYS A CA 1
ATOM 814 C C . LYS A 1 109 ? 18.577 -3.634 -10.179 1.00 92.81 109 LYS A C 1
ATOM 816 O O . LYS A 1 109 ? 18.400 -4.764 -10.625 1.00 92.81 109 LYS A O 1
ATOM 821 N N . GLY A 1 110 ? 19.030 -2.630 -10.937 1.00 90.44 110 GLY A N 1
ATOM 822 C CA . GLY A 1 110 ? 19.313 -2.725 -12.370 1.00 90.44 110 GLY A CA 1
ATOM 823 C C . GLY A 1 110 ? 18.063 -2.609 -13.247 1.00 90.44 110 GLY A C 1
ATOM 824 O O . GLY A 1 110 ? 16.998 -2.208 -12.786 1.00 90.44 110 GLY A O 1
ATOM 825 N N . GLY A 1 111 ? 18.206 -2.955 -14.529 1.00 87.62 111 GLY A N 1
ATOM 826 C CA . GLY A 1 111 ? 17.121 -2.922 -15.516 1.00 87.62 111 GLY A CA 1
ATOM 827 C C . GLY A 1 111 ? 16.692 -1.515 -15.947 1.00 87.62 111 GLY A C 1
ATOM 828 O O . GLY A 1 111 ? 16.916 -0.525 -15.250 1.00 87.62 111 GLY A O 1
ATOM 829 N N . GLU A 1 112 ? 16.062 -1.436 -17.115 1.00 90.06 112 GLU A N 1
ATOM 830 C CA . GLU A 1 112 ? 15.492 -0.190 -17.629 1.00 90.06 112 GLU A CA 1
ATOM 831 C C . GLU A 1 112 ? 14.139 0.103 -16.973 1.00 90.06 112 GLU A C 1
ATOM 833 O O . GLU A 1 112 ? 13.336 -0.804 -16.731 1.00 90.06 112 GLU A O 1
ATOM 838 N N . ALA A 1 113 ? 13.884 1.381 -16.688 1.00 93.62 113 ALA A N 1
ATOM 839 C CA . ALA A 1 113 ? 12.595 1.832 -16.187 1.00 93.62 113 ALA A CA 1
ATOM 840 C C . ALA A 1 113 ? 11.552 1.774 -17.318 1.00 93.62 113 ALA A C 1
ATOM 842 O O . ALA A 1 113 ? 11.747 2.423 -18.350 1.00 93.62 113 ALA A O 1
ATOM 843 N N . PRO A 1 114 ? 10.428 1.055 -17.147 1.00 94.06 114 PRO A N 1
ATOM 844 C CA . PRO A 1 114 ? 9.343 1.107 -18.114 1.00 94.06 114 PRO A CA 1
ATOM 845 C C . PRO A 1 114 ? 8.761 2.524 -18.222 1.00 94.06 114 PRO A C 1
ATOM 847 O O . PRO A 1 114 ? 8.770 3.264 -17.232 1.00 94.06 114 PRO A O 1
ATOM 850 N N . PRO A 1 115 ? 8.190 2.906 -19.378 1.00 93.38 115 PRO A N 1
ATOM 851 C CA . PRO A 1 115 ? 7.483 4.175 -19.513 1.00 93.38 115 PRO A CA 1
ATOM 852 C C . PRO A 1 115 ? 6.421 4.357 -18.419 1.00 93.38 115 PRO A C 1
ATOM 854 O O . PRO A 1 115 ? 5.605 3.470 -18.178 1.00 93.38 115 PRO A O 1
ATOM 857 N N . GLY A 1 116 ? 6.442 5.507 -17.743 1.00 90.88 116 GLY A N 1
ATOM 858 C CA . GLY A 1 116 ? 5.500 5.836 -16.666 1.00 90.88 116 GLY A CA 1
ATOM 859 C C . GLY A 1 116 ? 5.810 5.207 -15.300 1.00 90.88 116 GLY A C 1
ATOM 860 O O . GLY A 1 116 ? 5.139 5.548 -14.322 1.00 90.88 116 GLY A O 1
ATOM 861 N N . ALA A 1 117 ? 6.830 4.345 -15.197 1.00 94.44 117 ALA A N 1
ATOM 862 C CA . ALA A 1 117 ? 7.266 3.804 -13.915 1.00 94.44 117 ALA A CA 1
ATOM 863 C C . ALA A 1 117 ? 7.788 4.921 -13.003 1.00 94.44 117 ALA A C 1
ATOM 865 O O . ALA A 1 117 ? 8.606 5.750 -13.401 1.00 94.44 117 ALA A O 1
ATOM 866 N N . GLN A 1 118 ? 7.323 4.924 -11.759 1.00 94.50 118 GLN A N 1
ATOM 867 C CA . GLN A 1 118 ? 7.786 5.862 -10.748 1.00 94.50 118 GLN A CA 1
ATOM 868 C C . GLN A 1 118 ? 9.101 5.353 -10.147 1.00 94.50 118 GLN A C 1
ATOM 870 O O . GLN A 1 118 ? 9.192 4.176 -9.785 1.00 94.50 118 GLN A O 1
ATOM 875 N N . PRO A 1 119 ? 10.136 6.194 -9.999 1.00 94.31 119 PRO A N 1
ATOM 876 C CA . PRO A 1 119 ? 11.331 5.778 -9.281 1.00 94.31 119 PRO A CA 1
ATOM 877 C C . PRO A 1 119 ? 10.967 5.488 -7.821 1.00 94.31 119 PRO A C 1
ATOM 879 O O . PRO A 1 119 ? 10.176 6.219 -7.223 1.00 94.31 119 PRO A O 1
ATOM 882 N N . ARG A 1 120 ? 11.581 4.469 -7.209 1.00 93.94 120 ARG A N 1
ATOM 883 C CA . ARG A 1 120 ? 11.358 4.123 -5.792 1.00 93.94 120 ARG A CA 1
ATOM 884 C C . ARG A 1 120 ? 11.494 5.338 -4.866 1.00 93.94 120 ARG A C 1
ATOM 886 O O . ARG A 1 120 ? 10.719 5.481 -3.930 1.00 93.94 120 ARG A O 1
ATOM 893 N N . SER A 1 121 ? 12.451 6.223 -5.144 1.00 91.19 121 SER A N 1
ATOM 894 C CA . SER A 1 121 ? 12.687 7.459 -4.384 1.00 91.19 121 SER A CA 1
ATOM 895 C C . SER A 1 121 ? 11.651 8.564 -4.617 1.00 91.19 121 SER A C 1
ATOM 897 O O . SER A 1 121 ? 11.612 9.514 -3.842 1.00 91.19 121 SER A O 1
ATOM 899 N N . GLY A 1 122 ? 10.846 8.474 -5.678 1.00 88.19 122 GLY A N 1
ATOM 900 C CA . GLY A 1 122 ? 9.759 9.412 -5.979 1.00 88.19 122 GLY A CA 1
ATOM 901 C C . GLY A 1 122 ? 8.429 9.041 -5.322 1.00 88.19 122 GLY A C 1
ATOM 902 O O . GLY A 1 122 ? 7.495 9.837 -5.342 1.00 88.19 122 GLY A O 1
ATOM 903 N N . MET A 1 123 ? 8.345 7.852 -4.724 1.00 90.88 123 MET A N 1
ATOM 904 C CA . MET A 1 123 ? 7.174 7.373 -3.995 1.00 90.88 123 MET A CA 1
ATOM 905 C C . MET A 1 123 ? 7.390 7.523 -2.488 1.00 90.88 123 MET A C 1
ATOM 907 O O . MET A 1 123 ? 8.518 7.652 -2.009 1.00 90.88 123 MET A O 1
ATOM 911 N N . VAL A 1 124 ? 6.308 7.478 -1.709 1.00 91.19 124 VAL A N 1
ATOM 912 C CA . VAL A 1 124 ? 6.435 7.375 -0.247 1.00 91.19 124 VAL A CA 1
ATOM 913 C C . VAL A 1 124 ? 7.239 6.123 0.108 1.00 91.19 124 VAL A C 1
ATOM 915 O O . VAL A 1 124 ? 6.977 5.048 -0.428 1.00 91.19 124 VAL A O 1
ATOM 918 N N . ALA A 1 125 ? 8.222 6.248 1.004 1.00 90.62 125 ALA A N 1
ATOM 919 C CA . ALA A 1 125 ? 9.178 5.169 1.292 1.00 90.62 125 ALA A CA 1
ATOM 920 C C . ALA A 1 125 ? 8.480 3.855 1.685 1.00 90.62 125 ALA A C 1
ATOM 922 O O . ALA A 1 125 ? 8.832 2.783 1.194 1.00 90.62 125 ALA A O 1
ATOM 923 N N . ALA A 1 126 ? 7.397 3.980 2.455 1.00 88.25 126 ALA A N 1
ATOM 924 C CA . ALA A 1 126 ? 6.473 2.911 2.814 1.00 88.25 126 ALA A CA 1
ATOM 925 C C . ALA A 1 126 ? 6.073 1.976 1.659 1.00 88.25 126 ALA A C 1
ATOM 927 O O . ALA A 1 126 ? 5.966 0.767 1.857 1.00 88.25 126 ALA A O 1
ATOM 928 N N . PHE A 1 127 ? 5.847 2.520 0.461 1.00 89.06 127 PHE A N 1
ATOM 929 C CA . PHE A 1 127 ? 5.458 1.735 -0.708 1.00 89.06 127 PHE A CA 1
ATOM 930 C C . PHE A 1 127 ? 6.576 0.809 -1.169 1.00 89.06 127 PHE A C 1
ATOM 932 O O . PHE A 1 127 ? 6.333 -0.365 -1.433 1.00 89.06 127 PHE A O 1
ATOM 939 N N . GLY A 1 128 ? 7.802 1.330 -1.251 1.00 89.12 128 GLY A N 1
ATOM 940 C CA . GLY A 1 128 ? 8.962 0.541 -1.648 1.00 89.12 128 GLY A CA 1
ATOM 941 C C . GLY A 1 128 ? 9.341 -0.490 -0.586 1.00 89.12 128 GLY A C 1
ATOM 942 O O . GLY A 1 128 ? 9.618 -1.642 -0.916 1.00 89.12 128 GLY A O 1
ATOM 943 N N . ASP A 1 129 ? 9.288 -0.091 0.685 1.00 92.00 129 ASP A N 1
ATOM 944 C CA . ASP A 1 129 ? 9.685 -0.932 1.818 1.00 92.00 129 ASP A CA 1
ATOM 945 C C . ASP A 1 129 ? 8.768 -2.144 2.004 1.00 92.00 129 ASP A C 1
ATOM 947 O O . ASP A 1 129 ? 9.234 -3.205 2.421 1.00 92.00 129 ASP A O 1
ATOM 951 N N . VAL A 1 130 ? 7.484 -2.001 1.658 1.00 96.31 130 VAL A N 1
ATOM 952 C CA . VAL A 1 130 ? 6.515 -3.103 1.638 1.00 96.31 130 VAL A CA 1
ATOM 953 C C . VAL A 1 130 ? 6.516 -3.818 0.290 1.00 96.31 130 VAL A C 1
ATOM 955 O O . VAL A 1 130 ? 6.684 -5.032 0.254 1.00 96.31 130 VAL A O 1
ATOM 958 N N . GLY A 1 131 ? 6.364 -3.097 -0.822 1.00 96.81 131 GLY A N 1
ATOM 959 C CA . GLY A 1 131 ? 6.123 -3.679 -2.145 1.00 96.81 131 GLY A CA 1
ATOM 960 C C . GLY A 1 131 ? 7.208 -4.657 -2.594 1.00 96.81 131 GLY A C 1
ATOM 961 O O . GLY A 1 131 ? 6.893 -5.742 -3.079 1.00 96.81 131 GLY A O 1
ATOM 962 N N . TRP A 1 132 ? 8.486 -4.336 -2.361 1.00 97.19 132 TRP A N 1
ATOM 963 C CA . TRP A 1 132 ? 9.584 -5.247 -2.702 1.00 97.19 132 TRP A CA 1
ATOM 964 C C . TRP A 1 132 ? 9.707 -6.444 -1.763 1.00 97.19 132 TRP A C 1
ATOM 966 O O . TRP A 1 132 ? 10.456 -7.360 -2.073 1.00 97.19 132 TRP A O 1
ATOM 976 N N . ARG A 1 133 ? 9.001 -6.483 -0.633 1.00 97.69 133 ARG A N 1
ATOM 977 C CA . ARG A 1 133 ? 9.006 -7.617 0.308 1.00 97.69 133 ARG A CA 1
ATOM 978 C C . ARG A 1 133 ? 7.835 -8.579 0.092 1.00 97.69 133 ARG A C 1
ATOM 980 O O . ARG A 1 133 ? 7.757 -9.609 0.763 1.00 97.69 133 ARG A O 1
ATOM 987 N N . LEU A 1 134 ? 6.941 -8.257 -0.842 1.00 97.69 134 LEU A N 1
ATOM 988 C CA . LEU A 1 134 ? 5.805 -9.091 -1.219 1.00 97.69 134 LEU A CA 1
ATOM 989 C C . LEU A 1 134 ? 6.149 -9.983 -2.413 1.00 97.69 134 LEU A C 1
ATOM 991 O O . LEU A 1 134 ? 6.865 -9.577 -3.337 1.00 97.69 134 LEU A O 1
ATOM 995 N N . ASP A 1 135 ? 5.599 -11.192 -2.402 1.00 97.12 135 ASP A N 1
ATOM 996 C CA . ASP A 1 135 ? 5.455 -12.002 -3.610 1.00 97.12 135 ASP A CA 1
ATOM 997 C C . ASP A 1 135 ? 4.290 -11.488 -4.459 1.00 97.12 135 ASP A C 1
ATOM 999 O O . ASP A 1 135 ? 3.461 -10.706 -3.998 1.00 97.12 135 ASP A O 1
ATOM 1003 N N . VAL A 1 136 ? 4.235 -11.880 -5.731 1.00 97.56 136 VAL A N 1
ATOM 1004 C CA . VAL A 1 136 ? 3.092 -11.523 -6.580 1.00 97.56 136 VAL A CA 1
ATOM 1005 C C . VAL A 1 136 ? 1.841 -12.211 -6.037 1.00 97.56 136 VAL A C 1
ATOM 1007 O O . VAL A 1 136 ? 1.840 -13.419 -5.826 1.00 97.56 136 VAL A O 1
ATOM 1010 N N . GLY A 1 137 ? 0.786 -11.433 -5.812 1.00 96.81 137 GLY A N 1
ATOM 1011 C CA . GLY A 1 137 ? -0.457 -11.872 -5.182 1.00 96.81 137 GLY A CA 1
ATOM 1012 C C . GLY A 1 137 ? -0.516 -11.615 -3.676 1.00 96.81 137 GLY A C 1
ATOM 1013 O O . GLY A 1 137 ? -1.620 -11.548 -3.141 1.00 96.81 137 GLY A O 1
ATOM 1014 N N . ASP A 1 138 ? 0.625 -11.397 -3.013 1.00 97.12 138 ASP A N 1
ATOM 1015 C CA . ASP A 1 138 ? 0.667 -11.152 -1.572 1.00 97.12 138 ASP A CA 1
ATOM 1016 C C . ASP A 1 138 ? 0.199 -9.741 -1.201 1.00 97.12 138 ASP A C 1
ATOM 1018 O O . ASP A 1 138 ? 0.295 -8.779 -1.975 1.00 97.12 138 ASP A O 1
ATOM 1022 N N . TYR A 1 139 ? -0.230 -9.633 0.057 1.00 97.19 139 TYR A N 1
ATOM 1023 C CA . TYR A 1 139 ? -0.661 -8.400 0.697 1.00 97.19 139 TYR A CA 1
ATOM 1024 C C . TYR A 1 139 ? 0.265 -8.031 1.856 1.00 97.19 139 TYR A C 1
ATOM 1026 O O . TYR A 1 139 ? 0.716 -8.884 2.623 1.00 97.19 139 TYR A O 1
ATOM 1034 N N . GLY A 1 140 ? 0.508 -6.738 2.025 1.00 97.06 140 GLY A N 1
ATOM 1035 C CA . GLY A 1 140 ? 1.223 -6.177 3.164 1.00 97.06 140 GLY A CA 1
ATOM 1036 C C . GLY A 1 140 ? 0.595 -4.874 3.618 1.00 97.06 140 GLY A C 1
ATOM 1037 O O . GLY A 1 140 ? -0.172 -4.258 2.883 1.00 97.06 140 GLY A O 1
ATOM 1038 N N . VAL A 1 141 ? 0.927 -4.436 4.831 1.00 97.25 141 VAL A N 1
ATOM 1039 C CA . VAL A 1 141 ? 0.468 -3.141 5.335 1.00 97.25 141 VAL A CA 1
ATOM 1040 C C . VAL A 1 141 ? 1.657 -2.278 5.709 1.00 97.25 141 VAL A C 1
ATOM 1042 O O . VAL A 1 141 ? 2.556 -2.730 6.416 1.00 97.25 141 VAL A O 1
ATOM 1045 N N . SER A 1 142 ? 1.641 -1.027 5.258 1.00 95.12 142 SER A N 1
ATOM 1046 C CA . SER A 1 142 ? 2.528 0.007 5.774 1.00 95.12 142 SER A CA 1
ATOM 1047 C C . SER A 1 142 ? 1.833 0.830 6.857 1.00 95.12 142 SER A C 1
ATOM 1049 O O . SER A 1 142 ? 0.669 1.219 6.715 1.00 95.12 142 SER A O 1
ATOM 1051 N N . ASN A 1 143 ? 2.554 1.079 7.949 1.00 94.44 143 ASN A N 1
ATOM 1052 C CA . ASN A 1 143 ? 2.075 1.855 9.087 1.00 94.44 143 ASN A CA 1
ATOM 1053 C C . ASN A 1 143 ? 2.073 3.360 8.769 1.00 94.44 143 ASN A C 1
ATOM 1055 O O . ASN A 1 143 ? 2.922 3.846 8.023 1.00 94.44 143 ASN A O 1
ATOM 1059 N N . TYR A 1 144 ? 1.172 4.111 9.401 1.00 94.75 144 TYR A N 1
ATOM 1060 C CA . TYR A 1 144 ? 1.234 5.569 9.380 1.00 94.75 144 TYR A CA 1
ATOM 1061 C C . TYR A 1 144 ? 2.523 6.068 10.044 1.00 94.75 144 TYR A C 1
ATOM 1063 O O . TYR A 1 144 ? 2.873 5.664 11.155 1.00 94.75 144 TYR A O 1
ATOM 1071 N N . ASN A 1 145 ? 3.216 6.983 9.371 1.00 93.81 145 ASN A N 1
ATOM 1072 C CA . ASN A 1 145 ? 4.391 7.665 9.895 1.00 93.81 145 ASN A CA 1
ATOM 1073 C C . ASN A 1 145 ? 4.458 9.069 9.295 1.00 93.81 145 ASN A C 1
ATOM 1075 O O . ASN A 1 145 ? 4.415 9.220 8.079 1.00 93.81 145 ASN A O 1
ATOM 1079 N N . GLN A 1 146 ? 4.618 10.097 10.126 1.00 91.25 146 GLN A N 1
ATOM 1080 C CA . GLN A 1 146 ? 4.583 11.498 9.686 1.00 91.25 146 GLN A CA 1
ATOM 1081 C C . GLN A 1 146 ? 5.639 11.864 8.630 1.00 91.25 146 GLN A C 1
ATOM 1083 O O . GLN A 1 146 ? 5.468 12.860 7.928 1.00 91.25 146 GLN A O 1
ATOM 1088 N N . THR A 1 147 ? 6.695 11.063 8.490 1.00 90.06 147 THR A N 1
ATOM 1089 C CA . THR A 1 147 ? 7.785 11.288 7.540 1.00 90.06 147 THR A CA 1
ATOM 1090 C C . THR A 1 147 ? 7.724 10.303 6.373 1.00 90.06 147 THR A C 1
ATOM 1092 O O . THR A 1 147 ? 7.649 10.726 5.221 1.00 90.06 147 THR A O 1
ATOM 1095 N N . SER A 1 148 ? 7.736 8.994 6.645 1.00 89.12 148 SER A N 1
ATOM 1096 C CA . SER A 1 148 ? 7.869 7.951 5.613 1.00 89.12 148 SER A CA 1
ATOM 1097 C C . SER A 1 148 ? 6.543 7.470 5.012 1.00 89.12 148 SER A C 1
ATOM 1099 O O . SER A 1 148 ? 6.550 6.893 3.923 1.00 89.12 148 SER A O 1
ATOM 1101 N N . SER A 1 149 ? 5.417 7.718 5.692 1.00 92.50 149 SER A N 1
ATOM 1102 C CA . SER A 1 149 ? 4.060 7.337 5.268 1.00 92.50 149 SER A CA 1
ATOM 1103 C C . SER A 1 149 ? 3.013 8.355 5.754 1.00 92.50 149 SER A C 1
ATOM 1105 O O . SER A 1 149 ? 2.147 8.040 6.578 1.00 92.50 149 SER A O 1
ATOM 1107 N N . PRO A 1 150 ? 3.113 9.621 5.316 1.00 94.62 150 PRO A N 1
ATOM 1108 C CA . PRO A 1 150 ? 2.443 10.754 5.960 1.00 94.62 150 PRO A CA 1
ATOM 1109 C C . PRO A 1 150 ? 0.941 10.841 5.666 1.00 94.62 150 PRO A C 1
ATOM 1111 O O . PRO A 1 150 ? 0.259 11.699 6.226 1.00 94.62 150 PRO A O 1
ATOM 1114 N N . PHE A 1 151 ? 0.427 9.990 4.779 1.00 95.81 151 PHE A N 1
ATOM 1115 C CA . PHE A 1 151 ? -0.974 9.998 4.364 1.00 95.81 151 PHE A CA 1
ATOM 1116 C C . PHE A 1 151 ? -1.842 9.082 5.226 1.00 95.81 151 PHE A C 1
ATOM 1118 O O . PHE A 1 151 ? -3.006 9.398 5.466 1.00 95.81 151 PHE A O 1
ATOM 1125 N N . GLY A 1 152 ? -1.291 7.973 5.721 1.00 96.69 152 GLY A N 1
ATOM 1126 C CA . GLY A 1 152 ? -2.029 7.033 6.552 1.00 96.69 152 GLY A CA 1
ATOM 1127 C C . GLY A 1 152 ? -1.484 5.614 6.483 1.00 96.69 152 GLY A C 1
ATOM 1128 O O . GLY A 1 152 ? -0.281 5.402 6.313 1.00 96.69 152 GLY A O 1
ATOM 1129 N N . TYR A 1 153 ? -2.394 4.657 6.642 1.00 97.69 153 TYR A N 1
ATOM 1130 C CA . TYR A 1 153 ? -2.120 3.233 6.497 1.00 97.69 153 TYR A CA 1
ATOM 1131 C C . TYR A 1 153 ? -2.334 2.820 5.044 1.00 97.69 153 TYR A C 1
ATOM 1133 O O . TYR A 1 153 ? -3.326 3.209 4.427 1.00 97.69 153 TYR A O 1
ATOM 1141 N N . HIS A 1 154 ? -1.422 2.010 4.517 1.00 97.06 154 HIS A N 1
ATOM 1142 C CA . HIS A 1 154 ? -1.495 1.518 3.143 1.00 97.06 154 HIS A CA 1
ATOM 1143 C C . HIS A 1 154 ? -1.593 0.003 3.159 1.00 97.06 154 HIS A C 1
ATOM 1145 O O . HIS A 1 154 ? -0.647 -0.647 3.595 1.00 97.06 154 HIS A O 1
ATOM 1151 N N . ILE A 1 155 ? -2.699 -0.556 2.675 1.00 97.69 155 ILE A N 1
ATOM 1152 C CA . ILE A 1 155 ? -2.807 -1.997 2.421 1.00 97.69 155 ILE A CA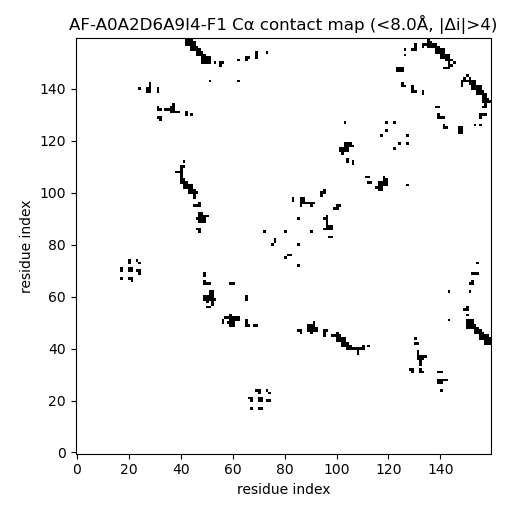 1
ATOM 1153 C C . ILE A 1 155 ? -2.406 -2.219 0.972 1.00 97.69 155 ILE A C 1
ATOM 1155 O O . ILE A 1 155 ? -3.106 -1.764 0.076 1.00 97.69 155 ILE A O 1
ATOM 1159 N N . ILE A 1 156 ? -1.269 -2.864 0.747 1.00 97.50 156 ILE A N 1
ATOM 1160 C CA . ILE A 1 156 ? -0.594 -2.961 -0.545 1.00 97.50 156 ILE A CA 1
ATOM 1161 C C . ILE A 1 156 ? -0.684 -4.400 -1.040 1.00 97.50 156 ILE A C 1
ATOM 1163 O O . ILE A 1 156 ? -0.312 -5.318 -0.314 1.00 97.50 156 ILE A O 1
ATOM 1167 N N . LYS A 1 157 ? -1.126 -4.578 -2.284 1.00 97.50 157 LYS A N 1
ATOM 1168 C CA . LYS A 1 157 ? -1.058 -5.834 -3.030 1.00 97.50 157 LYS A CA 1
ATOM 1169 C C . LYS A 1 157 ? 0.014 -5.715 -4.097 1.00 97.50 157 LYS A C 1
ATOM 1171 O O . LYS A 1 157 ? -0.009 -4.757 -4.871 1.00 97.50 157 LYS A O 1
ATOM 1176 N N . ARG A 1 158 ? 0.906 -6.696 -4.201 1.00 97.50 158 ARG A N 1
ATOM 1177 C CA . ARG A 1 158 ? 1.803 -6.782 -5.356 1.00 97.50 158 ARG A CA 1
ATOM 1178 C C . ARG A 1 158 ? 1.124 -7.550 -6.484 1.00 97.50 158 ARG A C 1
ATOM 1180 O O . ARG A 1 158 ? 0.707 -8.686 -6.293 1.00 97.50 158 ARG A O 1
ATOM 1187 N N . VAL A 1 159 ? 1.021 -6.939 -7.659 1.00 96.44 159 VAL A N 1
ATOM 1188 C CA . VAL A 1 159 ? 0.404 -7.549 -8.851 1.00 96.44 159 VAL A CA 1
ATOM 1189 C C . VAL A 1 159 ? 1.433 -7.961 -9.906 1.00 96.44 159 VAL A C 1
ATOM 1191 O O . VAL A 1 159 ? 1.124 -8.806 -10.741 1.00 96.44 159 VAL A O 1
ATOM 1194 N N . ARG A 1 160 ? 2.662 -7.430 -9.830 1.00 92.31 160 ARG A N 1
ATOM 1195 C CA . ARG A 1 160 ? 3.802 -7.814 -10.677 1.00 92.31 160 ARG A CA 1
ATOM 1196 C C . ARG A 1 160 ? 5.131 -7.651 -9.943 1.00 92.31 160 ARG A C 1
ATOM 1198 O O . ARG A 1 160 ? 5.250 -6.721 -9.115 1.00 92.31 160 ARG A O 1
#

Solvent-accessible surface area (backbone atoms only — not comparable to full-atom values): 8695 Å² total; per-residue (Å²): 137,84,84,79,81,80,80,79,78,79,75,63,73,69,62,55,56,56,53,51,27,45,51,51,42,53,50,42,32,53,56,38,68,71,42,73,65,56,74,66,28,56,40,26,32,34,46,30,32,32,34,21,51,40,95,89,26,76,89,28,35,55,64,67,57,22,49,52,51,50,12,51,53,53,48,41,48,75,68,74,39,62,62,54,60,50,12,52,75,58,26,73,40,81,72,26,17,84,63,30,69,50,43,34,23,36,73,91,54,38,76,84,73,58,91,87,43,40,46,44,87,78,45,56,49,42,55,50,63,45,50,38,32,45,53,73,76,33,76,38,47,34,67,62,32,86,81,48,23,58,52,22,34,35,45,36,33,20,75,72

Foldseek 3Di:
DDDPDPPPPPDDPVVVVLVVLLVVQVVQQVVLLPFDFALDQKWKKAKAQQFDPDPVCPVHDHQVVSSSVVSVVVVCVVVVHDPQVCLLVGHPDPQRNNPHMAMEGECVSPDDADPRHHYCVNDQVQCVSRQRSDDAQDWGKGADDCRRHNGGIMTMHIND